Protein AF-A0A1S8RP30-F1 (afdb_monomer_lite)

InterPro domains:
  IPR010699 Protein of unknown function DUF1275 [PF06912] (2-118)

Radius of gyration: 17.21 Å; chains: 1; bounding box: 41×32×46 Å

Structure (mmCIF, N/CA/C/O backbone):
data_AF-A0A1S8RP30-F1
#
_entry.id   AF-A0A1S8RP30-F1
#
loop_
_atom_site.group_PDB
_atom_site.id
_atom_site.type_symbol
_atom_site.label_atom_id
_atom_site.label_alt_id
_atom_site.label_comp_id
_atom_site.label_asym_id
_atom_site.label_entity_id
_atom_site.label_seq_id
_atom_site.pdbx_PDB_ins_code
_atom_site.Cartn_x
_atom_site.Cartn_y
_atom_site.Cartn_z
_atom_site.occupancy
_atom_site.B_iso_or_equiv
_atom_site.auth_seq_id
_atom_site.auth_comp_id
_atom_site.auth_asym_id
_atom_site.auth_atom_id
_atom_site.pdbx_PDB_model_num
ATOM 1 N N . MET A 1 1 ? 0.602 11.408 -4.325 1.00 88.12 1 MET A N 1
ATOM 2 C CA . MET A 1 1 ? -0.155 10.825 -5.460 1.00 88.12 1 MET A CA 1
ATOM 3 C C . MET A 1 1 ? 0.333 11.232 -6.849 1.00 88.12 1 MET A C 1
ATOM 5 O O . MET A 1 1 ? 0.811 10.351 -7.541 1.00 88.12 1 MET A O 1
ATOM 9 N N . ILE A 1 2 ? 0.253 12.497 -7.300 1.00 93.38 2 ILE A N 1
ATOM 10 C CA . ILE A 1 2 ? 0.640 12.846 -8.695 1.00 93.38 2 ILE A CA 1
ATOM 11 C C . ILE A 1 2 ? 2.094 12.454 -9.006 1.00 93.38 2 ILE A C 1
ATOM 13 O O . ILE A 1 2 ? 2.353 11.789 -10.004 1.00 93.38 2 ILE A O 1
ATOM 17 N N . ILE A 1 3 ? 3.031 12.803 -8.118 1.00 92.62 3 ILE A N 1
ATOM 18 C CA . ILE A 1 3 ? 4.449 12.428 -8.255 1.00 92.62 3 ILE A CA 1
ATOM 19 C C . ILE A 1 3 ? 4.616 10.901 -8.300 1.00 92.62 3 ILE A C 1
ATOM 21 O O . ILE A 1 3 ? 5.392 10.395 -9.103 1.00 92.62 3 ILE A O 1
ATOM 25 N N . GLU A 1 4 ? 3.868 10.161 -7.478 1.00 93.06 4 GLU A N 1
ATOM 26 C CA . GLU A 1 4 ? 3.920 8.692 -7.427 1.00 93.06 4 GLU A CA 1
ATOM 27 C C . GLU A 1 4 ? 3.443 8.078 -8.751 1.00 93.06 4 GLU A C 1
ATOM 29 O O . GLU A 1 4 ? 4.127 7.221 -9.305 1.00 93.06 4 GLU A O 1
ATOM 34 N N . ILE A 1 5 ? 2.326 8.573 -9.299 1.00 95.19 5 ILE A N 1
ATOM 35 C CA . ILE A 1 5 ? 1.776 8.140 -10.592 1.00 95.19 5 ILE A CA 1
ATOM 36 C C . ILE A 1 5 ? 2.798 8.364 -11.706 1.00 95.19 5 ILE A C 1
ATOM 38 O O . ILE A 1 5 ? 3.125 7.429 -12.433 1.00 95.19 5 ILE A O 1
ATOM 42 N N . LEU A 1 6 ? 3.329 9.586 -11.822 1.00 95.75 6 LEU A N 1
ATOM 43 C CA . LEU A 1 6 ? 4.316 9.921 -12.852 1.00 95.75 6 LEU A CA 1
ATOM 44 C C . LEU A 1 6 ? 5.565 9.047 -12.729 1.00 95.75 6 LEU A C 1
ATOM 46 O O . LEU A 1 6 ? 6.060 8.533 -13.728 1.00 95.75 6 LEU A O 1
ATOM 50 N N . THR A 1 7 ? 6.042 8.829 -11.504 1.00 95.12 7 THR A N 1
ATOM 51 C CA . THR A 1 7 ? 7.229 8.007 -11.259 1.00 95.12 7 THR A CA 1
ATOM 52 C C . THR A 1 7 ? 7.003 6.550 -11.663 1.00 95.12 7 THR A C 1
ATOM 54 O O . THR A 1 7 ? 7.853 5.965 -12.328 1.00 95.12 7 THR A O 1
ATOM 57 N N . ILE A 1 8 ? 5.850 5.967 -11.321 1.00 93.88 8 ILE A N 1
ATOM 58 C CA . ILE A 1 8 ? 5.518 4.583 -11.682 1.00 93.88 8 ILE A CA 1
ATOM 59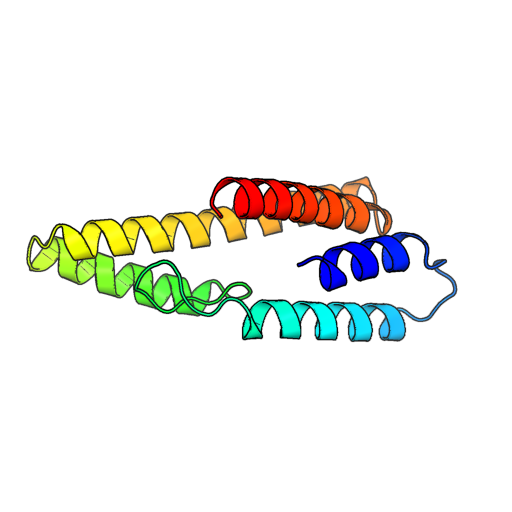 C C . ILE A 1 8 ? 5.374 4.416 -13.201 1.00 93.88 8 ILE A C 1
ATOM 61 O O . ILE A 1 8 ? 5.876 3.441 -13.756 1.00 93.88 8 ILE A O 1
ATOM 65 N N . ILE A 1 9 ? 4.748 5.383 -13.879 1.00 94.69 9 ILE A N 1
ATOM 66 C CA . ILE A 1 9 ? 4.650 5.422 -15.348 1.00 94.69 9 ILE A CA 1
ATOM 67 C C . ILE A 1 9 ? 6.047 5.435 -15.981 1.00 94.69 9 ILE A C 1
ATOM 69 O O . ILE A 1 9 ? 6.312 4.673 -16.905 1.00 94.69 9 ILE A O 1
ATOM 73 N N . ILE A 1 10 ? 6.962 6.264 -15.466 1.00 93.94 10 ILE A N 1
ATOM 74 C CA . ILE A 1 10 ? 8.344 6.331 -15.963 1.00 93.94 10 ILE A CA 1
ATOM 75 C C . ILE A 1 10 ? 9.066 4.996 -15.750 1.00 93.94 10 ILE A C 1
ATOM 77 O O . ILE A 1 10 ? 9.734 4.517 -16.665 1.00 93.94 10 ILE A O 1
ATOM 81 N N . ILE A 1 11 ? 8.910 4.370 -14.577 1.00 93.25 11 ILE A N 1
ATOM 82 C CA . ILE A 1 11 ? 9.516 3.061 -14.290 1.00 93.25 11 ILE A CA 1
ATOM 83 C C . ILE A 1 11 ? 9.027 1.996 -15.275 1.00 93.25 11 ILE A C 1
ATOM 85 O O . ILE A 1 11 ? 9.827 1.183 -15.721 1.00 93.25 11 ILE A O 1
ATOM 89 N N . GLY A 1 12 ? 7.750 2.016 -15.659 1.00 91.19 12 GLY A N 1
ATOM 90 C CA . GLY A 1 12 ? 7.196 1.060 -16.621 1.00 91.19 12 GLY A CA 1
ATOM 91 C C . GLY A 1 12 ? 7.807 1.122 -18.028 1.00 91.19 12 GLY A C 1
ATOM 92 O O . GLY A 1 12 ? 7.560 0.217 -18.820 1.00 91.19 12 GLY A O 1
ATOM 93 N N . PHE A 1 13 ? 8.591 2.159 -18.342 1.00 92.31 13 PHE A N 1
ATOM 94 C CA . PHE A 1 13 ? 9.361 2.281 -19.586 1.00 92.31 13 PHE A CA 1
ATOM 95 C C . PHE A 1 13 ? 10.855 1.964 -19.426 1.00 92.31 13 PHE A C 1
ATOM 97 O O . PHE A 1 13 ? 11.593 2.003 -20.412 1.00 92.31 13 PHE A O 1
ATOM 104 N N . ILE A 1 14 ? 11.326 1.686 -18.207 1.00 90.56 14 ILE A N 1
ATOM 105 C CA . ILE A 1 14 ? 12.727 1.344 -17.960 1.00 90.56 14 ILE A CA 1
ATOM 106 C C . ILE A 1 14 ? 13.025 -0.014 -18.613 1.00 90.56 14 ILE A C 1
ATOM 108 O O . ILE A 1 14 ? 12.353 -0.994 -18.298 1.00 90.56 14 ILE A O 1
ATOM 112 N N . PRO A 1 15 ? 14.023 -0.104 -19.509 1.00 86.69 15 PRO A N 1
ATOM 113 C CA . PRO A 1 15 ? 14.390 -1.368 -20.128 1.00 86.69 15 PRO A CA 1
ATOM 114 C C . PRO A 1 15 ? 15.081 -2.297 -19.123 1.00 86.69 15 PRO A C 1
ATOM 116 O O . PRO A 1 15 ? 15.878 -1.857 -18.293 1.00 86.69 15 PRO A O 1
ATOM 119 N N . ASN A 1 16 ? 14.868 -3.603 -19.279 1.00 83.81 16 ASN A N 1
ATOM 120 C CA . ASN A 1 16 ? 15.345 -4.652 -18.364 1.00 83.81 16 ASN A CA 1
ATOM 121 C C . ASN A 1 16 ? 16.884 -4.787 -18.310 1.00 83.81 16 ASN A C 1
ATOM 123 O O . ASN A 1 16 ? 17.410 -5.615 -17.571 1.00 83.81 16 ASN A O 1
ATOM 127 N N . ASN A 1 17 ? 17.628 -4.009 -19.109 1.00 87.38 17 ASN A N 1
ATOM 128 C CA . ASN A 1 17 ? 19.089 -3.947 -19.028 1.00 87.38 17 ASN A CA 1
ATOM 129 C C . ASN A 1 17 ? 19.586 -3.071 -17.863 1.00 87.38 17 ASN A C 1
ATOM 131 O O . ASN A 1 17 ? 20.768 -3.129 -17.517 1.00 87.38 17 ASN A O 1
ATOM 135 N N . ILE A 1 18 ? 18.705 -2.257 -17.271 1.00 89.12 18 ILE A N 1
ATOM 136 C CA . ILE A 1 18 ? 19.023 -1.408 -16.128 1.00 89.12 18 ILE A CA 1
ATOM 137 C C . ILE A 1 18 ? 18.964 -2.250 -14.855 1.00 89.12 18 ILE A C 1
ATOM 139 O O . ILE A 1 18 ? 18.094 -3.096 -14.676 1.00 89.12 18 ILE A O 1
ATOM 143 N N . SER A 1 19 ? 19.904 -2.005 -13.941 1.00 91.50 19 SER A N 1
ATOM 144 C CA . SER A 1 19 ? 19.942 -2.717 -12.666 1.00 91.50 19 SER A CA 1
ATOM 145 C C . SER A 1 19 ? 18.655 -2.510 -11.866 1.00 91.50 19 SER A C 1
ATOM 147 O O . SER A 1 19 ? 18.260 -1.375 -11.578 1.00 91.50 19 SER A O 1
ATOM 149 N N . ASN A 1 20 ? 18.077 -3.619 -11.398 1.00 90.38 20 ASN A N 1
ATOM 150 C CA . ASN A 1 20 ? 16.903 -3.646 -10.520 1.00 90.38 20 ASN A CA 1
ATOM 151 C C . ASN A 1 20 ? 17.070 -2.784 -9.261 1.00 90.38 20 ASN A C 1
ATOM 153 O O . ASN A 1 20 ? 16.077 -2.365 -8.664 1.00 90.38 20 ASN A O 1
ATOM 157 N N . ILE A 1 21 ? 18.310 -2.484 -8.856 1.00 93.75 21 ILE A N 1
ATOM 158 C CA . ILE A 1 21 ? 18.571 -1.620 -7.705 1.00 93.75 21 ILE A CA 1
ATOM 159 C C . ILE A 1 21 ? 18.069 -0.191 -7.931 1.00 93.75 21 ILE A C 1
ATOM 161 O O . ILE A 1 21 ? 17.517 0.406 -7.012 1.00 93.75 21 ILE A O 1
ATOM 165 N N . VAL A 1 22 ? 18.182 0.333 -9.157 1.00 92.50 22 VAL A N 1
ATOM 166 C CA . VAL A 1 22 ? 17.722 1.686 -9.500 1.00 92.50 22 VAL A CA 1
ATOM 167 C C . VAL A 1 22 ? 16.205 1.756 -9.356 1.00 92.50 22 VAL A C 1
ATOM 169 O O . VAL A 1 22 ? 15.684 2.626 -8.662 1.00 92.50 22 VAL A O 1
ATOM 172 N N . VAL A 1 23 ? 15.501 0.779 -9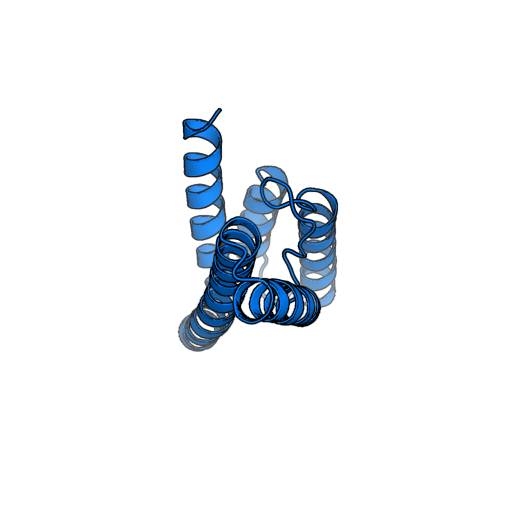.932 1.00 92.56 23 VAL A N 1
ATOM 173 C CA . VAL A 1 23 ? 14.040 0.664 -9.840 1.00 92.56 23 VAL A CA 1
ATOM 174 C C . VAL A 1 23 ? 13.593 0.508 -8.384 1.00 92.56 23 VAL A C 1
ATOM 176 O O . VAL A 1 23 ? 12.703 1.222 -7.927 1.00 92.56 23 VAL A O 1
ATOM 179 N N . THR A 1 24 ? 14.256 -0.367 -7.624 1.00 93.94 24 THR A N 1
ATOM 180 C CA . THR A 1 24 ? 13.921 -0.638 -6.216 1.00 93.94 24 THR A CA 1
ATOM 181 C C . THR A 1 24 ? 14.074 0.605 -5.341 1.00 93.94 24 THR A C 1
ATOM 183 O O . THR A 1 24 ? 13.206 0.874 -4.508 1.00 93.94 24 THR A O 1
ATOM 186 N N . VAL A 1 25 ? 15.140 1.390 -5.533 1.00 95.69 25 VAL A N 1
ATOM 187 C CA . VAL A 1 25 ? 15.365 2.638 -4.786 1.00 95.69 25 VAL A CA 1
ATOM 188 C C . VAL A 1 25 ? 14.268 3.656 -5.087 1.00 95.69 25 VAL A C 1
ATOM 190 O O . VAL A 1 25 ? 13.702 4.231 -4.156 1.00 95.69 25 VAL A O 1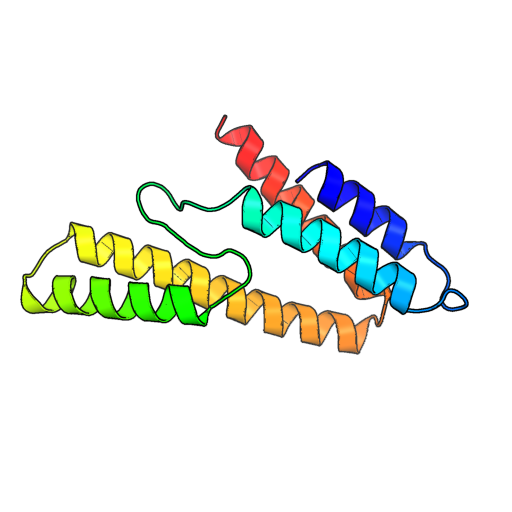
ATOM 193 N N . ILE A 1 26 ? 13.917 3.841 -6.363 1.00 94.12 26 ILE A N 1
ATOM 194 C CA . ILE A 1 26 ? 12.866 4.786 -6.764 1.00 94.12 26 ILE A CA 1
ATOM 195 C C . ILE A 1 26 ? 11.508 4.353 -6.191 1.00 94.12 26 ILE A C 1
ATOM 197 O O . ILE A 1 26 ? 10.821 5.166 -5.574 1.00 94.12 26 ILE A O 1
ATOM 201 N N . ILE A 1 27 ? 11.135 3.073 -6.322 1.00 93.12 27 ILE A N 1
ATOM 202 C CA . ILE A 1 27 ? 9.878 2.542 -5.765 1.00 93.12 27 ILE A CA 1
ATOM 203 C C . ILE A 1 27 ? 9.846 2.700 -4.240 1.00 93.12 27 ILE A C 1
ATOM 205 O O . ILE A 1 27 ? 8.832 3.124 -3.690 1.00 93.12 27 ILE A O 1
ATOM 209 N N . SER A 1 28 ? 10.954 2.417 -3.550 1.00 94.62 28 SER A N 1
ATOM 210 C CA . SER A 1 28 ? 11.042 2.567 -2.090 1.00 94.62 28 SER A CA 1
ATOM 211 C C . SER A 1 28 ? 10.886 4.026 -1.656 1.00 94.62 28 SER A C 1
ATOM 213 O O . SER A 1 28 ? 10.210 4.314 -0.667 1.00 94.62 28 SER A O 1
ATOM 215 N N . PHE A 1 29 ? 11.465 4.961 -2.412 1.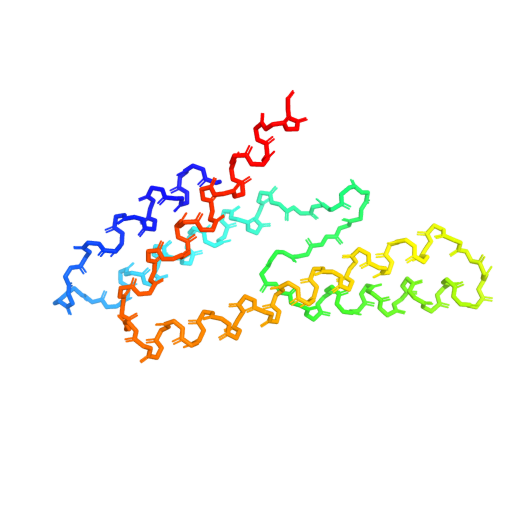00 93.62 29 PHE A N 1
ATOM 216 C CA . PHE A 1 29 ? 11.308 6.391 -2.167 1.00 93.62 29 PHE A CA 1
ATOM 217 C C . PHE A 1 29 ? 9.849 6.838 -2.333 1.00 93.62 29 PHE A C 1
ATOM 219 O O . PHE A 1 29 ? 9.291 7.460 -1.426 1.00 93.62 29 PHE A O 1
ATOM 226 N N . VAL A 1 30 ? 9.206 6.447 -3.438 1.00 93.81 30 VAL A N 1
ATOM 227 C CA . VAL A 1 30 ? 7.779 6.692 -3.710 1.00 93.81 30 VAL A CA 1
ATOM 228 C C . VAL A 1 30 ? 6.897 6.111 -2.598 1.00 93.81 30 VAL A C 1
ATOM 230 O O . VAL A 1 30 ? 6.023 6.804 -2.077 1.00 93.81 30 VAL A O 1
ATOM 233 N N . ALA A 1 31 ? 7.174 4.880 -2.159 1.00 92.38 31 ALA A N 1
ATOM 234 C CA . ALA A 1 31 ? 6.467 4.254 -1.044 1.00 92.38 31 ALA A CA 1
ATOM 235 C C . ALA A 1 31 ? 6.651 5.035 0.270 1.00 92.38 31 ALA A C 1
ATOM 237 O O . ALA A 1 31 ? 5.701 5.197 1.034 1.00 92.38 31 ALA A O 1
ATOM 238 N N . SER A 1 32 ? 7.842 5.585 0.531 1.00 93.31 32 SER A N 1
ATOM 239 C CA . SER A 1 32 ? 8.079 6.420 1.719 1.00 93.31 32 SER A CA 1
ATOM 240 C C . SER A 1 32 ? 7.247 7.711 1.708 1.00 93.31 32 SER A C 1
ATOM 242 O O . SER A 1 32 ? 6.716 8.116 2.749 1.00 93.31 32 SER A O 1
ATOM 244 N N . ILE A 1 33 ? 7.063 8.328 0.533 1.00 92.31 33 ILE A N 1
ATOM 245 C CA . ILE A 1 33 ? 6.189 9.497 0.359 1.00 92.31 33 ILE A CA 1
ATOM 246 C C . ILE A 1 33 ? 4.746 9.103 0.676 1.00 92.31 33 ILE A C 1
ATOM 248 O O . ILE A 1 33 ? 4.076 9.801 1.438 1.00 92.31 33 ILE A O 1
ATOM 252 N N . GLN A 1 34 ? 4.285 7.957 0.173 1.00 90.31 34 GLN A N 1
ATOM 253 C CA . GLN A 1 34 ? 2.935 7.462 0.440 1.00 90.31 34 GLN A CA 1
ATOM 254 C C . GLN A 1 34 ? 2.696 7.231 1.944 1.00 90.31 34 GLN A C 1
ATOM 256 O O . GLN A 1 34 ? 1.695 7.691 2.497 1.00 90.31 34 GLN A O 1
ATOM 261 N N . VAL A 1 35 ? 3.631 6.562 2.628 1.00 91.19 35 VAL A N 1
ATOM 262 C CA . VAL A 1 35 ? 3.554 6.280 4.076 1.00 91.19 35 VAL A CA 1
ATOM 263 C C . VAL A 1 35 ? 3.576 7.559 4.909 1.00 91.19 35 VAL A C 1
ATOM 265 O O . VAL A 1 35 ? 2.892 7.666 5.927 1.00 91.19 35 VAL A O 1
ATOM 268 N N . SER A 1 36 ? 4.378 8.542 4.506 1.00 91.00 36 SER A N 1
ATOM 269 C CA . SER A 1 36 ? 4.499 9.797 5.248 1.00 91.00 36 SER A CA 1
ATOM 270 C C . SER A 1 36 ? 3.326 10.749 5.011 1.00 91.00 36 SER A C 1
ATOM 272 O O . SER A 1 36 ? 2.966 11.468 5.942 1.00 91.00 36 SER A O 1
ATOM 274 N N . SER A 1 37 ? 2.709 10.708 3.828 1.00 90.38 37 SER A N 1
ATOM 275 C CA . SER A 1 37 ? 1.602 11.596 3.448 1.00 90.38 37 SER A CA 1
ATOM 276 C C . SER A 1 37 ? 0.257 11.154 4.031 1.00 90.38 37 SER A C 1
ATOM 278 O O . SER A 1 37 ? -0.531 11.987 4.470 1.00 90.38 37 SER A O 1
ATOM 280 N N . PHE A 1 38 ? -0.006 9.846 4.087 1.00 88.62 38 PHE A N 1
ATOM 281 C CA . PHE A 1 38 ? -1.307 9.299 4.484 1.00 88.62 38 PHE A CA 1
ATOM 282 C C . PHE A 1 38 ? -1.217 8.551 5.820 1.00 88.62 38 PHE A C 1
ATOM 284 O O . PHE A 1 38 ? -1.066 7.335 5.867 1.00 88.62 38 PHE A O 1
ATOM 291 N N . ARG A 1 39 ? -1.310 9.291 6.932 1.00 90.56 39 ARG A N 1
ATOM 292 C CA . ARG A 1 39 ? -1.139 8.739 8.297 1.00 90.56 39 ARG A CA 1
ATOM 293 C C . ARG A 1 39 ? -2.433 8.561 9.085 1.00 90.56 39 ARG A C 1
ATOM 295 O O . ARG A 1 39 ? -2.423 7.984 10.173 1.00 90.56 39 ARG A O 1
ATOM 302 N N . LYS A 1 40 ? -3.543 9.098 8.580 1.00 90.12 40 LYS A N 1
ATOM 303 C CA . LYS A 1 40 ? -4.814 9.159 9.302 1.00 90.12 40 LYS A CA 1
ATOM 304 C C . LYS A 1 40 ? -5.977 8.787 8.393 1.00 90.12 40 LYS A C 1
ATOM 306 O O . LYS A 1 40 ? -6.084 9.294 7.282 1.00 90.12 40 LYS A O 1
ATOM 311 N N . LEU A 1 41 ? -6.831 7.906 8.892 1.00 87.38 41 LEU A N 1
ATOM 312 C CA . LEU A 1 41 ? -8.085 7.500 8.288 1.00 87.38 41 LEU A CA 1
ATOM 313 C C . LEU A 1 41 ? -9.210 8.168 9.069 1.00 87.38 41 LEU A C 1
ATOM 315 O O . LEU A 1 41 ? -9.540 7.720 10.167 1.00 87.38 41 LEU A O 1
ATOM 319 N N . VAL A 1 42 ? -9.793 9.225 8.501 1.00 87.69 42 VAL A N 1
ATOM 320 C CA . VAL A 1 42 ? -10.826 10.052 9.145 1.00 87.69 42 VAL A CA 1
ATOM 321 C C . VAL A 1 42 ? -10.324 10.625 10.483 1.00 87.69 42 VAL A C 1
ATOM 323 O O . VAL A 1 42 ? -9.710 11.691 10.540 1.00 87.69 42 VAL A O 1
ATOM 326 N N . ASP A 1 43 ? -10.522 9.893 11.572 1.00 87.56 43 ASP A N 1
ATOM 327 C CA . ASP A 1 43 ? -10.173 10.236 12.943 1.00 87.56 43 ASP A CA 1
ATOM 328 C C . ASP A 1 43 ? -9.085 9.321 13.544 1.00 87.56 43 ASP A C 1
ATOM 330 O O . ASP A 1 43 ? -8.480 9.691 14.548 1.00 87.56 43 ASP A O 1
ATOM 334 N N . SER A 1 44 ? -8.765 8.190 12.907 1.00 89.69 44 SER A N 1
ATOM 335 C CA . SER A 1 44 ? -7.911 7.137 13.473 1.00 89.69 44 SER A CA 1
ATOM 336 C C . SER A 1 44 ? -6.558 7.009 12.752 1.00 89.69 44 SER A C 1
ATOM 338 O O . SER A 1 44 ? -6.514 7.062 11.522 1.00 89.69 44 SER A O 1
ATOM 340 N N . PRO A 1 45 ? -5.429 6.830 13.464 1.00 91.00 45 PRO A N 1
ATOM 341 C CA . PRO A 1 45 ? -4.138 6.591 12.823 1.00 91.00 45 PRO A CA 1
ATOM 342 C C . PRO A 1 45 ? -4.143 5.242 12.094 1.00 91.00 45 PRO A C 1
ATOM 344 O O . PRO A 1 45 ? -4.652 4.248 12.614 1.00 91.00 45 PRO A O 1
ATOM 347 N N . TYR A 1 46 ? -3.561 5.189 10.900 1.00 92.25 46 TYR A N 1
ATOM 348 C CA . TYR A 1 46 ? -3.428 3.944 10.142 1.00 92.25 46 TYR A CA 1
ATOM 349 C C . TYR A 1 46 ? -2.132 3.929 9.334 1.00 92.25 46 TYR A C 1
ATOM 351 O O . TYR A 1 46 ? -1.528 4.973 9.086 1.00 92.25 46 TYR A O 1
ATOM 359 N N . ALA A 1 47 ? -1.716 2.732 8.930 1.00 90.69 47 ALA A N 1
ATOM 360 C CA . ALA A 1 47 ? -0.598 2.535 8.019 1.00 90.69 47 ALA A CA 1
ATOM 361 C C . ALA A 1 47 ? -1.102 2.144 6.624 1.00 90.69 47 ALA A C 1
ATOM 363 O O . ALA A 1 47 ? -1.946 1.260 6.490 1.00 90.69 47 ALA A O 1
ATOM 364 N N . THR A 1 48 ? -0.551 2.764 5.582 1.00 87.56 48 THR A N 1
ATOM 365 C CA . THR A 1 48 ? -0.913 2.489 4.179 1.00 87.56 48 THR A CA 1
ATOM 366 C C . THR A 1 48 ? -0.199 1.273 3.595 1.00 87.56 48 THR A C 1
ATOM 368 O O . THR A 1 48 ? -0.725 0.632 2.692 1.00 87.56 48 THR A O 1
ATOM 371 N N . THR A 1 49 ? 0.978 0.926 4.122 1.00 86.56 49 THR A N 1
ATOM 372 C CA . THR A 1 49 ? 1.845 -0.142 3.588 1.00 86.56 49 THR A CA 1
ATOM 373 C C . THR A 1 49 ? 1.960 -1.370 4.488 1.00 86.56 49 THR A C 1
ATOM 375 O O . THR A 1 49 ? 2.521 -2.379 4.070 1.00 86.56 49 THR A O 1
ATOM 378 N N . MET A 1 50 ? 1.443 -1.314 5.720 1.00 86.31 50 MET A N 1
ATOM 379 C CA . MET A 1 50 ? 1.558 -2.396 6.703 1.00 86.31 50 MET A CA 1
ATOM 380 C C . MET A 1 50 ? 0.185 -2.806 7.235 1.00 86.31 50 MET A C 1
ATOM 382 O O . MET A 1 50 ? -0.554 -1.984 7.773 1.00 86.31 50 MET A O 1
ATOM 386 N N . SER A 1 51 ? -0.134 -4.099 7.163 1.00 89.75 51 SER A N 1
ATOM 387 C CA . SER A 1 51 ? -1.402 -4.648 7.660 1.00 89.75 51 SER A CA 1
ATOM 388 C C . SER A 1 51 ? -1.367 -4.999 9.151 1.00 89.75 51 SER A C 1
ATOM 390 O O . SER A 1 51 ? -2.367 -4.813 9.836 1.00 89.75 51 SER A O 1
ATOM 392 N N . THR A 1 52 ? -0.227 -5.448 9.687 1.00 91.62 52 THR A N 1
ATOM 393 C CA . THR A 1 52 ? -0.113 -5.934 11.077 1.00 91.62 52 THR A CA 1
ATOM 394 C C . THR A 1 52 ? -0.486 -4.875 12.114 1.00 91.62 52 THR A C 1
ATOM 396 O O . THR A 1 52 ? -1.232 -5.159 13.050 1.00 91.62 52 THR A O 1
ATOM 399 N N . GLY A 1 53 ? -0.006 -3.638 11.938 1.00 91.81 53 GLY A N 1
ATOM 400 C CA . GLY A 1 53 ? -0.362 -2.523 12.821 1.00 91.81 53 GLY A CA 1
ATOM 401 C C . GLY A 1 53 ? -1.861 -2.220 12.778 1.00 91.81 53 GLY A C 1
ATOM 402 O O . GLY A 1 53 ? -2.497 -2.094 13.821 1.00 91.81 53 GLY A O 1
ATOM 403 N N . ASN A 1 54 ? -2.442 -2.213 11.576 1.00 94.75 54 ASN A N 1
ATOM 404 C CA . ASN A 1 54 ? -3.877 -2.015 11.391 1.00 94.75 54 ASN A CA 1
ATOM 405 C C . ASN A 1 54 ? -4.699 -3.168 11.989 1.00 94.75 54 ASN A C 1
ATOM 407 O O . ASN A 1 54 ? -5.745 -2.910 12.569 1.00 94.75 54 ASN A O 1
ATOM 411 N N . LEU A 1 55 ? -4.231 -4.420 11.912 1.00 95.06 55 LEU A N 1
ATOM 412 C CA . LEU A 1 55 ? -4.905 -5.585 12.499 1.00 95.06 55 LEU A CA 1
ATOM 413 C C . LEU A 1 55 ? -4.922 -5.533 14.028 1.00 95.06 55 LEU A C 1
ATOM 415 O O . LEU A 1 55 ? -5.931 -5.885 14.644 1.00 95.06 55 LEU A O 1
ATOM 419 N N . ARG A 1 56 ? -3.835 -5.054 14.645 1.00 95.31 56 ARG A N 1
ATOM 420 C CA . ARG A 1 56 ? -3.811 -4.783 16.087 1.00 95.31 56 ARG A CA 1
ATOM 421 C C . ARG A 1 56 ? -4.891 -3.764 16.451 1.00 95.31 56 ARG A C 1
ATOM 423 O O . ARG A 1 56 ? -5.700 -4.048 17.331 1.00 95.31 56 ARG A O 1
ATOM 430 N N . SER A 1 57 ? -4.945 -2.631 15.751 1.00 95.56 57 SER A N 1
ATOM 431 C CA . SER A 1 57 ? -5.967 -1.603 15.986 1.00 95.56 57 SER A CA 1
ATOM 432 C C . SER A 1 57 ? -7.386 -2.119 15.717 1.00 95.56 57 SER A C 1
ATOM 434 O O . SER A 1 57 ? -8.287 -1.876 16.517 1.00 95.56 57 SER A O 1
ATOM 436 N N . ALA A 1 58 ? -7.592 -2.900 14.653 1.00 96.06 58 ALA A N 1
ATOM 437 C CA . ALA A 1 58 ? -8.871 -3.543 14.344 1.00 96.06 58 ALA A CA 1
ATOM 438 C C . ALA A 1 58 ? -9.329 -4.451 15.490 1.00 96.06 58 ALA A C 1
ATOM 440 O O . ALA A 1 58 ? -10.464 -4.362 15.941 1.00 96.06 58 ALA A O 1
ATOM 441 N N . SER A 1 59 ? -8.422 -5.284 16.006 1.00 96.88 59 SER A N 1
ATOM 442 C CA . SER A 1 59 ? -8.710 -6.200 17.114 1.00 96.88 59 SER A CA 1
ATOM 443 C C . SER A 1 59 ? -9.058 -5.445 18.398 1.00 96.88 59 SER A C 1
ATOM 445 O O . SER A 1 59 ? -9.996 -5.819 19.095 1.00 96.88 59 SER A O 1
ATOM 447 N N . GLN A 1 60 ? -8.333 -4.363 18.703 1.00 96.94 60 GLN A N 1
ATOM 448 C CA . GLN A 1 60 ? -8.591 -3.540 19.889 1.00 96.94 60 GLN A CA 1
ATOM 449 C C . GLN A 1 60 ? -9.949 -2.829 19.808 1.00 96.94 60 GLN A C 1
ATOM 451 O O . GLN A 1 60 ? -10.747 -2.932 20.737 1.00 96.94 60 GLN A O 1
ATOM 456 N N . THR A 1 61 ? -10.227 -2.158 18.689 1.00 96.75 61 THR A N 1
ATOM 457 C CA . THR A 1 61 ? -11.500 -1.450 18.463 1.00 96.75 61 THR A CA 1
ATOM 458 C C . THR A 1 61 ? -12.681 -2.428 18.420 1.00 96.75 61 THR A C 1
ATOM 460 O O . THR A 1 61 ? -13.698 -2.191 19.066 1.00 96.75 61 THR A O 1
ATOM 463 N N . ALA A 1 62 ? -12.527 -3.597 17.787 1.00 97.56 62 ALA A N 1
ATOM 464 C CA . ALA A 1 62 ? -13.547 -4.650 17.781 1.00 97.56 62 ALA A CA 1
ATOM 465 C C . ALA A 1 62 ? -13.817 -5.218 19.183 1.00 97.56 62 ALA A C 1
ATOM 467 O O . ALA A 1 62 ? -14.970 -5.440 19.555 1.00 97.56 62 ALA A O 1
ATOM 468 N N . TYR A 1 63 ? -12.768 -5.433 19.981 1.00 97.94 63 TYR A N 1
ATOM 469 C CA . TYR A 1 63 ? -12.912 -5.904 21.356 1.00 97.94 63 TYR A CA 1
ATOM 470 C C . TYR A 1 63 ? -13.705 -4.909 22.212 1.00 97.94 63 TYR A C 1
ATOM 472 O O . TYR A 1 63 ? -14.634 -5.307 22.918 1.00 97.94 63 TYR A O 1
ATOM 480 N N . ILE A 1 64 ? -13.383 -3.615 22.126 1.00 97.56 64 ILE A N 1
ATOM 481 C CA . ILE A 1 64 ? -14.103 -2.560 22.855 1.00 97.56 64 ILE A CA 1
ATOM 482 C C . ILE A 1 64 ? -15.554 -2.470 22.371 1.00 97.56 64 ILE A C 1
ATOM 484 O O . ILE A 1 64 ? -16.467 -2.457 23.194 1.00 97.56 64 ILE A O 1
ATOM 488 N N . ALA A 1 65 ? -15.779 -2.508 21.057 1.00 97.44 65 ALA A N 1
ATOM 489 C CA . ALA A 1 65 ? -17.113 -2.481 20.467 1.00 97.44 65 ALA A CA 1
ATOM 490 C C . ALA A 1 65 ? -18.026 -3.589 21.012 1.00 97.44 65 AL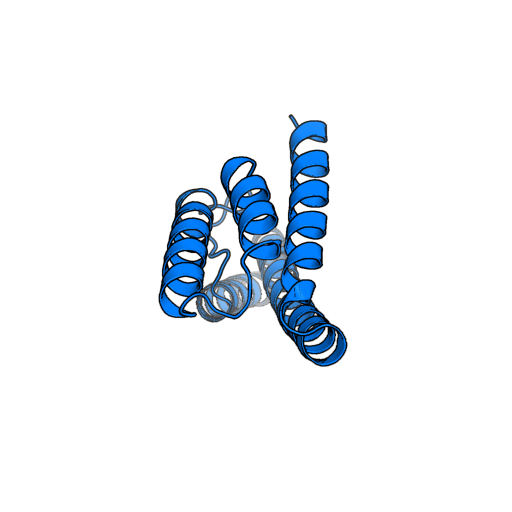A A C 1
ATOM 492 O O . ALA A 1 65 ? -19.179 -3.334 21.347 1.00 97.44 65 ALA A O 1
ATOM 493 N N . VAL A 1 66 ? -17.510 -4.816 21.147 1.00 97.75 66 VAL A N 1
ATOM 494 C CA . VAL A 1 66 ? -18.286 -5.958 21.657 1.00 97.75 66 VAL A CA 1
ATOM 495 C C . VAL A 1 66 ? -18.464 -5.887 23.173 1.00 97.75 66 VAL A C 1
ATOM 497 O O . VAL A 1 66 ? -19.573 -6.078 23.671 1.00 97.75 66 VAL A O 1
ATOM 500 N N . THR A 1 67 ? -17.389 -5.617 23.917 1.00 97.88 67 THR A N 1
ATOM 501 C CA . THR A 1 67 ? -17.417 -5.660 25.390 1.00 97.88 67 THR A CA 1
ATOM 502 C C . THR A 1 67 ? -18.160 -4.483 26.007 1.00 97.88 67 THR A C 1
ATOM 504 O O . THR A 1 67 ? -18.897 -4.667 26.973 1.00 97.88 67 THR A O 1
ATOM 507 N N . GLN A 1 68 ? -18.004 -3.288 25.437 1.00 97.44 68 GLN A N 1
ATOM 508 C CA . GLN A 1 68 ? -18.623 -2.054 25.926 1.00 97.44 68 GLN A CA 1
ATOM 509 C C . GLN A 1 68 ? -19.890 -1.677 25.146 1.00 97.44 68 GLN A C 1
ATOM 511 O O . GLN A 1 68 ? -20.559 -0.714 25.509 1.00 97.44 68 GLN A O 1
ATOM 516 N N . LYS A 1 69 ? -20.249 -2.443 24.101 1.00 95.75 69 LYS A N 1
ATOM 517 C CA . LYS A 1 69 ? -21.375 -2.154 23.192 1.00 95.75 69 LYS A CA 1
ATOM 518 C C . LYS A 1 69 ? -21.278 -0.757 22.556 1.00 95.75 69 LYS A C 1
ATOM 520 O O . LYS A 1 69 ? -22.296 -0.109 22.320 1.00 95.75 69 LYS A O 1
ATOM 525 N N . ASP A 1 70 ? -20.055 -0.301 22.279 1.00 97.00 70 ASP A N 1
ATOM 526 C CA . ASP A 1 70 ? -19.791 1.008 21.678 1.00 97.00 70 ASP A CA 1
ATOM 527 C C . ASP A 1 70 ? -19.866 0.937 20.144 1.00 97.00 70 ASP A C 1
ATOM 529 O O . ASP A 1 70 ? -19.042 0.309 19.471 1.00 97.00 70 ASP A O 1
ATOM 533 N N . ILE A 1 71 ? -20.868 1.616 19.586 1.00 96.25 71 ILE A N 1
ATOM 534 C CA . ILE A 1 71 ? -21.126 1.675 18.143 1.00 96.25 71 ILE A CA 1
ATOM 535 C C . ILE A 1 71 ? -20.016 2.438 17.403 1.00 96.25 71 ILE A C 1
ATOM 537 O O . ILE A 1 71 ? -19.682 2.085 16.271 1.00 96.25 71 ILE A O 1
ATOM 541 N N . ASN A 1 72 ? -19.404 3.451 18.020 1.00 95.38 72 ASN A N 1
ATOM 542 C CA . ASN A 1 72 ? -18.342 4.228 17.379 1.00 95.38 72 ASN A CA 1
ATOM 543 C C . ASN A 1 72 ? -17.088 3.372 17.175 1.00 95.38 72 ASN A C 1
ATOM 545 O O . ASN A 1 72 ? -16.468 3.407 16.110 1.00 95.38 72 ASN A O 1
ATOM 549 N N . GLU A 1 73 ? -16.749 2.550 18.167 1.00 96.44 73 GLU A N 1
ATOM 550 C CA . GLU A 1 73 ? -15.643 1.597 18.067 1.00 96.44 73 GLU A CA 1
ATOM 551 C C . GLU A 1 73 ? -15.948 0.473 17.067 1.00 96.44 73 GLU A C 1
ATOM 553 O O . GLU A 1 73 ? -15.053 0.047 16.335 1.00 96.44 73 GLU A O 1
ATOM 558 N N . ALA A 1 74 ? -17.217 0.064 16.928 1.00 96.31 74 ALA A N 1
ATOM 559 C CA . ALA A 1 74 ? -17.628 -0.874 15.881 1.00 96.31 74 ALA A CA 1
ATOM 560 C C . ALA A 1 74 ? -17.378 -0.298 14.476 1.00 96.31 74 ALA A C 1
ATOM 562 O O . ALA A 1 74 ? -16.835 -0.981 13.604 1.00 96.31 74 ALA A O 1
ATOM 563 N N . ILE A 1 75 ? -17.716 0.979 14.263 1.00 95.88 75 ILE A N 1
ATOM 564 C CA . ILE A 1 75 ? -17.467 1.679 12.995 1.00 95.88 75 ILE A CA 1
ATOM 565 C C . ILE A 1 75 ? -15.960 1.758 12.711 1.00 95.88 75 ILE A C 1
ATOM 567 O O . ILE A 1 75 ? -15.535 1.478 11.587 1.00 95.88 75 ILE A O 1
ATOM 571 N N . LYS A 1 76 ? -15.133 2.090 13.713 1.00 95.56 76 LYS A N 1
ATOM 572 C CA . LYS A 1 76 ? -13.666 2.101 13.560 1.00 95.56 76 LYS A CA 1
ATOM 573 C C . LYS A 1 76 ? -13.114 0.720 13.213 1.00 95.56 76 LYS A C 1
ATOM 575 O O . LYS A 1 76 ? -12.295 0.615 12.300 1.00 95.56 76 LYS A O 1
ATOM 580 N N . ALA A 1 77 ? -13.593 -0.332 13.874 1.00 95.94 77 ALA A N 1
ATOM 581 C CA . ALA A 1 77 ? -13.190 -1.703 13.582 1.00 95.94 77 ALA A CA 1
ATOM 582 C C . ALA A 1 77 ? -13.491 -2.077 12.125 1.00 95.94 77 ALA A C 1
ATOM 584 O O . ALA A 1 77 ? -12.604 -2.559 11.417 1.00 95.94 77 ALA A O 1
ATOM 585 N N . ILE A 1 78 ? -14.705 -1.783 11.643 1.00 96.00 78 ILE A N 1
ATOM 586 C CA . ILE A 1 78 ? -15.104 -2.023 10.247 1.00 96.00 78 ILE A CA 1
ATOM 587 C C . ILE A 1 78 ? -14.178 -1.276 9.281 1.00 96.00 78 ILE A C 1
ATOM 589 O O . ILE A 1 78 ? -13.693 -1.871 8.319 1.00 96.00 78 ILE A O 1
ATOM 593 N N . ARG A 1 79 ? -13.873 -0.000 9.549 1.00 95.62 79 ARG A N 1
ATOM 594 C CA . ARG A 1 79 ? -12.947 0.791 8.723 1.00 95.62 79 ARG A CA 1
ATOM 595 C C . ARG A 1 79 ? -11.555 0.154 8.640 1.00 95.62 79 ARG A C 1
ATOM 597 O O . ARG A 1 79 ? -11.002 0.046 7.546 1.00 95.62 79 ARG A O 1
ATOM 604 N N . TYR A 1 80 ? -11.003 -0.318 9.761 1.00 95.88 80 TYR A N 1
ATOM 605 C CA . TYR A 1 80 ? -9.721 -1.029 9.745 1.00 95.88 80 TYR A CA 1
ATOM 606 C C . TYR A 1 80 ? -9.794 -2.354 8.980 1.00 95.88 80 TYR A C 1
ATOM 608 O O . TYR A 1 80 ? -8.880 -2.658 8.213 1.00 95.88 80 TYR A O 1
ATOM 616 N N . PHE A 1 81 ? -10.873 -3.128 9.133 1.00 95.31 81 PHE A N 1
ATOM 617 C CA . PHE A 1 81 ? -11.053 -4.363 8.368 1.00 95.31 81 PHE A CA 1
ATOM 618 C C . PHE A 1 81 ? -11.135 -4.103 6.864 1.00 95.31 81 PHE A C 1
ATOM 620 O O . PHE A 1 81 ? -10.491 -4.822 6.105 1.00 95.31 81 PHE A O 1
ATOM 627 N N . ILE A 1 82 ? -11.835 -3.050 6.426 1.00 94.88 82 ILE A N 1
ATOM 628 C CA . ILE A 1 82 ? -11.870 -2.646 5.012 1.00 94.88 82 ILE A CA 1
ATOM 629 C C . ILE A 1 82 ? -10.451 -2.395 4.487 1.00 94.88 82 ILE A C 1
ATOM 631 O O . ILE A 1 82 ? -10.102 -2.903 3.421 1.00 94.88 82 ILE A O 1
ATOM 635 N N . ILE A 1 83 ? -9.604 -1.682 5.238 1.00 93.75 83 ILE A N 1
ATOM 636 C CA . ILE A 1 83 ? -8.199 -1.456 4.852 1.00 93.75 83 ILE A CA 1
ATOM 637 C C . ILE A 1 83 ? -7.432 -2.778 4.749 1.00 93.75 83 ILE A C 1
ATOM 639 O O . ILE A 1 83 ? -6.716 -3.000 3.774 1.00 93.75 83 ILE A O 1
ATOM 643 N N . ILE A 1 84 ? -7.579 -3.666 5.735 1.00 95.25 84 ILE A N 1
ATOM 644 C CA . ILE A 1 84 ? -6.876 -4.958 5.766 1.00 95.25 84 ILE A CA 1
ATOM 645 C C . ILE A 1 84 ? -7.284 -5.825 4.573 1.00 95.25 84 ILE A C 1
ATOM 647 O O . ILE A 1 84 ? -6.418 -6.360 3.882 1.00 95.25 84 ILE A O 1
ATOM 651 N N . PHE A 1 85 ? -8.582 -5.932 4.289 1.00 94.88 85 PHE A N 1
ATOM 652 C CA . PHE A 1 85 ? -9.063 -6.677 3.129 1.00 94.88 85 PHE A CA 1
ATOM 653 C C . PHE A 1 85 ? -8.599 -6.041 1.821 1.00 94.88 85 PHE A C 1
ATOM 655 O O . PHE A 1 85 ? -8.134 -6.760 0.940 1.00 94.88 85 PHE A O 1
ATOM 662 N N . SER A 1 86 ? -8.628 -4.711 1.713 1.00 93.50 86 SER A N 1
ATOM 663 C CA . SER A 1 86 ? -8.113 -3.998 0.534 1.00 93.50 86 SER A CA 1
ATOM 664 C C . SER A 1 86 ? -6.630 -4.297 0.300 1.00 93.50 86 SER A C 1
ATOM 666 O O . SER A 1 86 ? -6.222 -4.530 -0.836 1.00 93.50 86 SER A O 1
ATOM 668 N N . PHE A 1 87 ? -5.829 -4.372 1.369 1.00 92.44 87 PHE A N 1
ATOM 669 C CA . PHE A 1 87 ? -4.423 -4.765 1.290 1.00 92.44 87 PHE A CA 1
ATOM 670 C C . PHE A 1 87 ? -4.256 -6.208 0.796 1.00 92.44 87 PHE A C 1
ATOM 672 O O . PHE A 1 87 ? -3.446 -6.460 -0.093 1.00 92.44 87 PHE A O 1
ATOM 679 N N . ILE A 1 88 ? -5.039 -7.154 1.327 1.00 94.69 88 ILE A N 1
ATOM 680 C CA . ILE A 1 88 ? -4.996 -8.567 0.911 1.00 94.69 88 ILE A CA 1
ATOM 681 C C . ILE A 1 88 ? -5.378 -8.709 -0.567 1.00 94.69 88 ILE A C 1
ATOM 683 O O . ILE A 1 88 ? -4.658 -9.360 -1.326 1.00 94.69 88 ILE A O 1
ATOM 687 N N . PHE A 1 89 ? -6.472 -8.072 -0.995 1.00 95.00 89 PHE A N 1
ATOM 688 C CA . PHE A 1 89 ? -6.900 -8.084 -2.395 1.00 95.00 89 PHE A CA 1
ATOM 689 C C . PHE A 1 89 ? -5.872 -7.419 -3.311 1.00 95.00 89 PHE A C 1
ATOM 691 O O . PHE A 1 89 ? -5.579 -7.953 -4.378 1.00 95.00 89 PHE A O 1
ATOM 698 N N . GLY A 1 90 ? -5.280 -6.302 -2.883 1.00 93.69 90 GLY A N 1
ATOM 699 C CA . GLY A 1 90 ? -4.210 -5.630 -3.614 1.00 93.69 90 GLY A CA 1
ATOM 700 C C . GLY A 1 90 ? -2.964 -6.504 -3.767 1.00 93.69 90 GLY A C 1
ATOM 701 O O . GLY A 1 90 ? -2.440 -6.626 -4.871 1.00 93.69 90 GLY A O 1
ATOM 702 N N . ALA A 1 91 ? -2.519 -7.169 -2.697 1.00 93.44 91 ALA A N 1
ATOM 703 C CA . ALA A 1 91 ? -1.355 -8.054 -2.723 1.00 93.44 91 ALA A CA 1
ATOM 704 C C . ALA A 1 91 ? -1.591 -9.288 -3.606 1.00 93.44 91 ALA A C 1
ATOM 706 O O . ALA A 1 91 ? -0.743 -9.640 -4.426 1.00 93.44 91 ALA A O 1
ATOM 707 N N . PHE A 1 92 ? -2.759 -9.921 -3.478 1.00 96.38 92 PHE A N 1
ATOM 708 C CA . PHE A 1 92 ? -3.123 -11.082 -4.285 1.00 96.38 92 PHE A CA 1
ATOM 709 C C . PHE A 1 92 ? -3.299 -10.714 -5.764 1.00 96.38 92 PHE A C 1
ATOM 711 O O . PHE A 1 92 ? -2.716 -11.356 -6.638 1.00 96.38 92 PHE A O 1
ATOM 718 N N . GLY A 1 93 ? -4.045 -9.642 -6.049 1.00 96.75 93 GLY A N 1
ATOM 719 C CA . GLY A 1 93 ? -4.248 -9.131 -7.403 1.00 96.75 93 GLY A CA 1
ATOM 720 C C . GLY A 1 93 ? -2.939 -8.687 -8.053 1.00 96.75 93 GLY A C 1
ATOM 721 O O . GLY A 1 93 ? -2.660 -9.069 -9.187 1.00 96.75 93 GLY A O 1
ATOM 722 N N . GLY A 1 94 ? -2.096 -7.961 -7.316 1.00 95.62 94 GLY A N 1
ATOM 723 C CA . GLY A 1 94 ? -0.757 -7.575 -7.755 1.00 95.62 94 GLY A CA 1
ATOM 724 C C . GLY A 1 94 ? 0.121 -8.787 -8.063 1.00 95.62 94 GLY A C 1
ATOM 725 O O . GLY A 1 94 ? 0.746 -8.830 -9.117 1.00 95.62 94 GLY A O 1
ATOM 726 N N . GLY A 1 95 ? 0.105 -9.815 -7.208 1.00 96.56 95 GLY A N 1
ATOM 727 C CA . GLY A 1 95 ? 0.817 -11.071 -7.447 1.00 96.56 95 GLY A CA 1
ATOM 728 C C . GLY A 1 95 ? 0.372 -11.772 -8.734 1.00 96.56 95 GLY A C 1
ATOM 729 O O . GLY A 1 95 ? 1.212 -12.140 -9.553 1.00 96.56 95 GLY A O 1
ATOM 730 N N . ILE A 1 96 ? -0.940 -11.896 -8.961 1.00 97.88 96 ILE A N 1
ATOM 731 C CA . ILE A 1 96 ? -1.488 -12.482 -10.197 1.00 97.88 96 ILE A CA 1
ATOM 732 C C . ILE A 1 96 ? -1.078 -11.669 -11.429 1.00 97.88 96 ILE A C 1
ATOM 734 O O . ILE A 1 96 ? -0.673 -12.245 -12.441 1.00 97.88 96 ILE A O 1
ATOM 738 N N . LEU A 1 97 ? -1.174 -10.338 -11.360 1.00 97.19 97 LEU A N 1
ATOM 739 C CA . LEU A 1 97 ? -0.787 -9.461 -12.464 1.00 97.19 97 LEU A CA 1
ATOM 740 C C . LEU A 1 97 ? 0.703 -9.600 -12.783 1.00 97.19 97 LEU A C 1
ATOM 742 O O . LEU A 1 97 ? 1.051 -9.733 -13.954 1.00 97.19 97 LEU A O 1
ATOM 746 N N . THR A 1 98 ? 1.566 -9.656 -11.769 1.00 96.19 98 THR A N 1
ATOM 747 C CA . THR A 1 98 ? 3.008 -9.872 -11.945 1.00 96.19 98 THR A CA 1
ATOM 748 C C . THR A 1 98 ? 3.309 -11.243 -12.549 1.00 96.19 98 THR A C 1
ATOM 750 O O . THR A 1 98 ? 4.123 -11.331 -13.462 1.00 96.19 98 THR A O 1
ATOM 753 N N . LEU A 1 99 ? 2.619 -12.310 -12.126 1.00 96.94 99 LEU A N 1
ATOM 754 C CA . LEU A 1 99 ? 2.785 -13.640 -12.730 1.00 96.94 99 LEU A CA 1
ATOM 755 C C . LEU A 1 99 ? 2.381 -13.669 -14.212 1.00 96.94 99 LEU A C 1
ATOM 757 O O . LEU A 1 99 ? 2.989 -14.391 -14.998 1.00 96.94 99 LEU A O 1
ATOM 761 N N . LYS A 1 100 ? 1.358 -12.897 -14.600 1.00 97.12 100 LYS A N 1
ATOM 762 C CA . LYS A 1 100 ? 0.825 -12.888 -15.971 1.00 97.12 100 LYS A CA 1
ATOM 763 C C . LYS A 1 100 ? 1.553 -11.922 -16.911 1.00 97.12 100 LYS A C 1
ATOM 765 O O . LYS A 1 100 ? 1.696 -12.228 -18.091 1.00 97.12 100 LYS A O 1
ATOM 770 N N . PHE A 1 101 ? 1.961 -10.754 -16.417 1.00 95.12 101 PHE A N 1
ATOM 771 C CA . PHE A 1 101 ? 2.482 -9.648 -17.231 1.00 95.12 101 PHE A CA 1
ATOM 772 C C . PHE A 1 101 ? 3.941 -9.282 -16.921 1.00 95.12 101 PHE A C 1
ATOM 774 O O . PHE A 1 101 ? 4.504 -8.422 -17.600 1.00 95.12 101 PHE A O 1
ATOM 781 N N . GLY A 1 102 ? 4.561 -9.921 -15.925 1.00 92.69 102 GLY A N 1
ATOM 782 C CA . GLY A 1 102 ? 5.932 -9.635 -15.509 1.00 92.69 102 GLY A CA 1
ATOM 783 C C . GLY A 1 102 ? 6.098 -8.187 -15.052 1.00 92.69 102 GLY A C 1
ATOM 784 O O . GLY A 1 102 ? 5.251 -7.637 -14.350 1.00 92.69 102 GLY A O 1
ATOM 785 N N . GLU A 1 103 ? 7.180 -7.553 -15.494 1.00 89.06 103 GLU A N 1
ATOM 786 C CA . GLU A 1 103 ? 7.543 -6.171 -15.147 1.00 89.06 103 GLU A CA 1
ATOM 787 C C . GLU A 1 103 ? 6.490 -5.145 -15.614 1.00 89.06 103 GLU A C 1
ATOM 789 O O . GLU A 1 103 ? 6.253 -4.137 -14.946 1.00 89.06 103 GLU A O 1
ATOM 794 N N . ASN A 1 104 ? 5.748 -5.451 -16.687 1.00 90.88 104 ASN A N 1
ATOM 795 C CA . ASN A 1 104 ? 4.664 -4.599 -17.186 1.00 90.88 104 ASN A CA 1
ATOM 796 C C . ASN A 1 104 ? 3.460 -4.528 -16.231 1.00 90.88 104 ASN A C 1
ATOM 798 O O . ASN A 1 104 ? 2.591 -3.671 -16.400 1.00 90.88 104 ASN A O 1
ATOM 802 N N . ALA A 1 105 ? 3.392 -5.389 -15.208 1.00 94.50 105 ALA A N 1
ATOM 803 C CA . ALA A 1 105 ? 2.349 -5.326 -14.187 1.00 94.50 105 ALA A CA 1
ATOM 804 C C . ALA A 1 105 ? 2.328 -3.978 -13.440 1.00 94.50 105 ALA A C 1
ATOM 806 O O . ALA A 1 105 ? 1.288 -3.571 -12.919 1.00 94.50 105 ALA A O 1
ATOM 807 N N . ILE A 1 106 ? 3.450 -3.249 -13.440 1.00 94.00 106 ILE A N 1
ATOM 808 C CA . ILE A 1 106 ? 3.579 -1.954 -12.771 1.00 94.00 106 ILE A CA 1
ATOM 809 C C . ILE A 1 106 ? 2.600 -0.892 -13.313 1.00 94.00 106 ILE A C 1
ATOM 811 O O . ILE A 1 106 ? 2.117 -0.043 -12.562 1.00 94.00 106 ILE A O 1
ATOM 815 N N . TRP A 1 107 ? 2.208 -0.989 -14.587 1.00 95.00 107 TRP A N 1
ATOM 816 C CA . TRP A 1 107 ? 1.226 -0.097 -15.212 1.00 95.00 107 TRP A CA 1
ATOM 817 C C . TRP A 1 107 ? -0.159 -0.189 -14.566 1.00 95.00 107 TRP A C 1
ATOM 819 O O . TRP A 1 107 ? -0.862 0.815 -14.448 1.00 95.00 107 TRP A O 1
ATOM 829 N N . TYR A 1 108 ? -0.540 -1.367 -14.072 1.00 95.69 108 TYR A N 1
ATOM 830 C CA . TYR A 1 108 ? -1.812 -1.539 -13.374 1.00 95.69 108 TYR A CA 1
ATOM 831 C C . TYR A 1 108 ? -1.823 -0.809 -12.027 1.00 95.69 108 TYR A C 1
ATOM 833 O O . TYR A 1 108 ? -2.856 -0.261 -11.644 1.00 95.69 108 TYR A O 1
ATOM 841 N N . ALA A 1 109 ? -0.679 -0.719 -11.340 1.00 93.62 109 ALA A N 1
ATOM 842 C CA . ALA A 1 109 ? -0.567 0.090 -10.128 1.00 93.62 109 ALA A CA 1
ATOM 843 C C . ALA A 1 109 ? -0.783 1.584 -10.431 1.00 93.62 109 ALA A C 1
ATOM 845 O O . ALA A 1 109 ? -1.495 2.261 -9.689 1.00 93.62 109 ALA A O 1
ATOM 846 N N . ALA A 1 110 ? -0.254 2.088 -11.556 1.00 94.81 110 ALA A N 1
ATOM 847 C CA . ALA A 1 110 ? -0.513 3.461 -11.995 1.00 94.81 110 ALA A CA 1
ATOM 848 C C . ALA A 1 110 ? -2.006 3.712 -12.264 1.00 94.81 110 ALA A C 1
ATOM 850 O O . ALA A 1 110 ? -2.529 4.737 -11.831 1.00 94.81 110 ALA A O 1
ATOM 851 N N . ILE A 1 111 ? -2.711 2.771 -12.909 1.00 95.94 111 ILE A N 1
ATOM 852 C CA . ILE A 1 111 ? -4.163 2.877 -13.149 1.00 95.94 111 ILE A CA 1
ATOM 853 C C . ILE A 1 111 ? -4.925 2.999 -11.824 1.00 95.94 111 ILE A C 1
ATOM 855 O O . ILE A 1 111 ? -5.753 3.897 -11.677 1.00 95.94 111 ILE A O 1
ATOM 859 N N . VAL A 1 112 ? -4.622 2.145 -10.840 1.00 94.69 112 VAL A N 1
ATOM 860 C CA . VAL A 1 112 ? -5.266 2.196 -9.515 1.00 94.69 112 VAL A CA 1
ATOM 861 C C . VAL A 1 112 ? -5.024 3.544 -8.833 1.00 94.69 112 VAL A C 1
ATOM 863 O O . VAL A 1 112 ? -5.957 4.132 -8.287 1.00 94.69 112 VAL A O 1
ATOM 866 N N . LEU A 1 113 ? -3.801 4.079 -8.904 1.00 94.06 113 LEU A N 1
ATOM 867 C CA . LEU A 1 113 ? -3.490 5.392 -8.337 1.00 94.06 113 LEU A CA 1
ATOM 868 C C . LEU A 1 113 ? -4.197 6.540 -9.073 1.00 94.06 113 LEU A C 1
ATOM 870 O O . LEU A 1 113 ? -4.634 7.488 -8.425 1.00 94.06 113 LEU A O 1
ATOM 874 N N . VAL A 1 114 ? -4.351 6.468 -10.398 1.00 96.00 114 VAL A N 1
ATOM 875 C CA . VAL A 1 114 ? -5.126 7.459 -11.165 1.00 96.00 114 VAL A CA 1
ATOM 876 C C . VAL A 1 114 ? -6.594 7.439 -10.743 1.00 96.00 114 VAL A C 1
ATOM 878 O O . VAL A 1 114 ? -7.164 8.500 -10.498 1.00 96.00 114 VAL A O 1
ATOM 881 N N . LEU A 1 115 ? -7.194 6.256 -10.589 1.00 95.88 115 LEU A N 1
ATOM 882 C CA . LEU A 1 115 ? -8.570 6.128 -10.098 1.00 95.88 115 LEU A CA 1
ATOM 883 C C . LEU A 1 115 ? -8.719 6.714 -8.690 1.00 95.88 115 LEU A C 1
ATOM 885 O O . LEU A 1 115 ? -9.641 7.486 -8.441 1.00 95.88 115 LEU A O 1
ATOM 889 N N . ALA A 1 116 ? -7.779 6.416 -7.791 1.00 92.94 116 ALA A N 1
ATOM 890 C CA . ALA A 1 116 ? -7.774 6.990 -6.450 1.00 92.94 116 ALA A CA 1
ATOM 891 C C . ALA A 1 116 ? -7.624 8.526 -6.470 1.00 92.94 116 ALA A C 1
ATOM 893 O O . ALA A 1 116 ? -8.259 9.207 -5.670 1.00 92.94 116 ALA A O 1
ATOM 894 N N . LEU A 1 117 ? -6.845 9.088 -7.405 1.00 94.31 117 LEU A N 1
ATOM 895 C CA . LEU A 1 117 ? -6.688 10.539 -7.549 1.00 94.31 117 LEU A CA 1
ATOM 896 C C . LEU A 1 117 ? -7.990 11.195 -8.0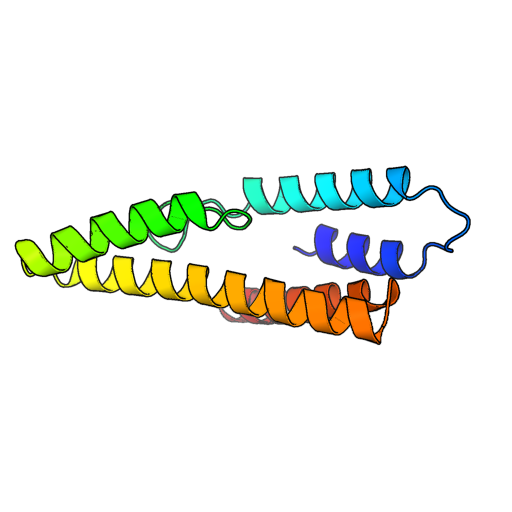18 1.00 94.31 117 LEU A C 1
ATOM 898 O O . LEU A 1 117 ? -8.323 12.283 -7.556 1.00 94.31 117 LEU A O 1
ATOM 902 N N . ILE A 1 118 ? -8.710 10.544 -8.936 1.00 95.50 118 ILE A N 1
ATOM 903 C CA . ILE A 1 118 ? -10.015 11.012 -9.413 1.00 95.50 118 ILE A CA 1
ATOM 904 C C . ILE A 1 118 ? -11.013 11.036 -8.256 1.00 95.50 118 ILE A C 1
ATOM 906 O O . ILE A 1 118 ? -11.675 12.049 -8.066 1.00 95.50 118 ILE A O 1
ATOM 910 N N . ILE A 1 119 ? -11.080 9.960 -7.463 1.00 93.12 119 ILE A N 1
ATOM 911 C CA . ILE A 1 119 ? -11.965 9.888 -6.291 1.00 93.12 119 ILE A CA 1
ATOM 912 C C . ILE A 1 119 ? -11.632 11.010 -5.303 1.00 93.12 119 ILE A C 1
ATOM 914 O O . ILE A 1 119 ? -12.527 11.749 -4.909 1.00 93.12 119 ILE A O 1
ATOM 918 N N . LEU A 1 120 ? -10.348 11.189 -4.974 1.00 90.06 120 LEU A N 1
ATOM 919 C CA . LEU A 1 120 ? -9.906 12.226 -4.039 1.00 90.06 120 LEU A CA 1
ATOM 920 C C . LEU A 1 120 ? -10.306 13.634 -4.504 1.00 90.06 120 LEU A C 1
ATOM 922 O O . LEU A 1 120 ? -10.759 14.436 -3.701 1.00 90.06 120 LEU A O 1
ATOM 926 N N . LYS A 1 121 ? -10.176 13.920 -5.804 1.00 90.75 121 LYS A N 1
ATOM 927 C CA . LYS A 1 121 ? -10.546 15.218 -6.383 1.00 90.75 121 LYS A CA 1
ATOM 928 C C . LYS A 1 121 ? -12.048 15.478 -6.468 1.00 90.75 121 LYS A C 1
ATOM 930 O O . LYS A 1 121 ? -12.426 16.624 -6.647 1.00 90.75 121 LYS A O 1
ATOM 935 N N . ILE A 1 122 ? -12.882 14.439 -6.461 1.00 90.81 122 ILE A N 1
ATOM 936 C CA . ILE A 1 122 ? -14.345 14.602 -6.457 1.00 90.81 122 ILE A CA 1
ATOM 937 C C . ILE A 1 122 ? -14.836 14.974 -5.052 1.00 90.81 122 ILE A C 1
ATOM 939 O O . ILE A 1 122 ? -15.892 15.585 -4.916 1.00 90.81 122 ILE A O 1
ATOM 943 N N . GLU A 1 123 ? -14.096 14.569 -4.020 1.00 76.75 123 GLU A N 1
ATOM 944 C CA . GLU A 1 123 ? -14.448 14.786 -2.616 1.00 76.75 123 GLU A CA 1
ATOM 945 C C . GLU A 1 123 ? -13.910 16.120 -2.052 1.00 76.75 123 GLU A C 1
ATOM 947 O O . GLU A 1 123 ? -14.401 16.571 -1.017 1.00 76.75 123 GLU A O 1
ATOM 952 N N . GLU A 1 124 ? -12.950 16.759 -2.740 1.00 61.75 124 GLU A N 1
ATOM 953 C CA . GLU A 1 124 ? -12.513 18.159 -2.531 1.00 61.75 124 GLU A CA 1
ATOM 954 C C . GLU A 1 124 ? -13.429 19.173 -3.235 1.00 61.75 124 GLU A C 1
ATOM 956 O O . GLU A 1 124 ? -13.750 20.202 -2.595 1.00 61.75 124 GLU A O 1
#

Secondary structure (DSSP, 8-state):
-HHHHHHHHHHTT--TTS-HHHHHHHHHHHHHHHHHH--EETTEE--SS-HHHHHHHHHHHHHHHHHH--HHHHHHHHHHHHHHHHHHHHHHHHHHHHHHHGGGGHHHHHHHHHHHHHHHHHH-

Organism: Clostridium beijerinckii (NCBI:txid1520)

pLDDT: mean 93.13, std 4.37, range [61.75, 97.94]

Foldseek 3Di:
DVVLLVLLVVQLPDDPVDDVVVVVVSNVVSQVCVQVVDQDDPHHGDGQQDLVVLVVLLVVLVVCCVPVVDVVSVVSNVVSVVSNVVNVCCVVVLVVLCVVPNSNSSVVVSVVVVVVVVVVVVVD

Sequence (124 aa):
MIIEILTIIIIGFIPNNISNIVVTVIISFVASIQVSSFRKLVDSPYATTMSTGNLRSASQTAYIAVTQKDINEAIKAIRYFIIIFSFIFGAFGGGILTLKFGENAIWYAAIVLVLALIILKIEE